Protein AF-A0A7W0Z3K2-F1 (afdb_monomer_lite)

Radius of gyration: 34.7 Å; chains: 1; bounding box: 88×39×77 Å

Sequence (111 aa):
MDEEDLQNPDSWDFDAAELHQPAKRPRAVVSVAFQRDEYDRVADLAQRYGMRTSEYIREAALGRITVRQATGTISSVGGVRSDNFTGPAMAPMSTVDRRSGVVAAKRAEGA

Structure (mmCIF, N/CA/C/O backbone):
data_AF-A0A7W0Z3K2-F1
#
_entry.id   AF-A0A7W0Z3K2-F1
#
loop_
_atom_site.group_PDB
_atom_site.id
_atom_site.type_symbol
_atom_site.label_atom_id
_atom_site.label_alt_id
_atom_site.label_comp_id
_atom_site.label_asym_id
_atom_site.label_entity_id
_atom_site.label_seq_id
_atom_site.pdbx_PDB_ins_code
_atom_site.Cartn_x
_atom_site.Cartn_y
_atom_site.Cartn_z
_atom_site.occupancy
_atom_site.B_iso_or_equiv
_atom_site.auth_seq_id
_atom_site.auth_comp_id
_atom_site.auth_asym_id
_atom_site.auth_atom_id
_atom_site.pdbx_PDB_model_num
ATOM 1 N N . MET A 1 1 ? -1.370 -2.241 -37.348 1.00 58.16 1 MET A N 1
ATOM 2 C CA . MET A 1 1 ? -0.379 -3.302 -37.114 1.00 58.16 1 MET A CA 1
ATOM 3 C C . MET A 1 1 ? -1.170 -4.462 -36.588 1.00 58.16 1 MET A C 1
ATOM 5 O O . MET A 1 1 ? -1.768 -4.327 -35.525 1.00 58.16 1 MET A O 1
ATOM 9 N N . ASP A 1 2 ? -1.291 -5.488 -37.413 1.00 69.12 2 ASP A N 1
ATOM 10 C CA . ASP A 1 2 ? -2.120 -6.651 -37.141 1.00 69.12 2 ASP A CA 1
ATOM 11 C C . ASP A 1 2 ? -1.407 -7.552 -36.121 1.00 69.12 2 ASP A C 1
ATOM 13 O O . ASP A 1 2 ? -0.180 -7.661 -36.119 1.00 69.12 2 ASP A O 1
ATOM 17 N N . GLU A 1 3 ? -2.158 -8.155 -35.197 1.00 69.69 3 GLU A N 1
ATOM 18 C CA . GLU A 1 3 ? -1.607 -8.971 -34.097 1.00 69.69 3 GLU A CA 1
ATOM 19 C C . GLU A 1 3 ? -0.815 -10.198 -34.582 1.00 69.69 3 GLU A C 1
ATOM 21 O O . GLU A 1 3 ? -0.025 -10.760 -33.822 1.00 69.69 3 GLU A O 1
ATOM 26 N N . GLU A 1 4 ? -1.004 -10.591 -35.842 1.00 73.75 4 GLU A N 1
ATOM 27 C CA . GLU A 1 4 ? -0.270 -11.667 -36.510 1.00 73.75 4 GLU A CA 1
ATOM 28 C C . GLU A 1 4 ? 1.207 -11.307 -36.746 1.00 73.75 4 GLU A C 1
ATOM 30 O O . GLU A 1 4 ? 2.081 -12.145 -36.520 1.00 73.75 4 GLU A O 1
ATOM 35 N N . ASP A 1 5 ? 1.518 -10.053 -37.092 1.00 70.25 5 ASP A N 1
ATOM 36 C CA . ASP A 1 5 ? 2.893 -9.622 -37.395 1.00 70.25 5 ASP A CA 1
ATOM 37 C C . ASP A 1 5 ? 3.785 -9.575 -36.146 1.00 70.25 5 ASP A C 1
ATOM 39 O O . ASP A 1 5 ? 4.991 -9.818 -36.221 1.00 70.25 5 ASP A O 1
ATOM 43 N N . LEU A 1 6 ? 3.187 -9.292 -34.983 1.00 75.38 6 LEU A N 1
ATOM 44 C CA . LEU A 1 6 ? 3.871 -9.236 -33.685 1.00 75.38 6 LEU A CA 1
ATOM 45 C C . LEU A 1 6 ? 4.277 -10.620 -33.167 1.00 75.38 6 LEU A C 1
ATOM 47 O O . LEU A 1 6 ? 5.195 -10.717 -32.355 1.00 75.38 6 LEU A O 1
ATOM 51 N N . GLN A 1 7 ? 3.594 -11.677 -33.609 1.00 82.31 7 GLN A N 1
ATOM 52 C CA . GLN A 1 7 ? 3.838 -13.051 -33.161 1.00 82.31 7 GLN A CA 1
ATOM 53 C C . GLN A 1 7 ? 4.782 -13.822 -34.083 1.00 82.31 7 GLN A C 1
ATOM 55 O O . GLN A 1 7 ? 5.206 -14.920 -33.721 1.00 82.31 7 GLN A O 1
ATOM 60 N N . ASN A 1 8 ? 5.113 -13.272 -35.253 1.00 85.12 8 ASN A N 1
ATOM 61 C CA . ASN A 1 8 ? 6.053 -13.893 -36.169 1.00 85.12 8 ASN A CA 1
ATOM 62 C C . ASN A 1 8 ? 7.497 -13.672 -35.672 1.00 85.12 8 ASN A C 1
ATOM 64 O O . ASN A 1 8 ? 7.986 -12.547 -35.726 1.00 85.12 8 ASN A O 1
ATOM 68 N N . PRO A 1 9 ? 8.210 -14.710 -35.205 1.00 80.38 9 PRO A N 1
ATOM 69 C CA . PRO A 1 9 ? 9.570 -14.551 -34.692 1.00 80.38 9 PRO A CA 1
ATOM 70 C C . PRO A 1 9 ? 10.572 -14.118 -35.772 1.00 80.38 9 PRO A C 1
ATOM 72 O O . PRO A 1 9 ? 11.594 -13.524 -35.438 1.00 80.38 9 PRO A O 1
ATOM 75 N N . ASP A 1 10 ? 10.275 -14.370 -37.050 1.00 85.69 10 ASP A N 1
ATOM 76 C CA . ASP A 1 10 ? 11.136 -13.986 -38.173 1.00 85.69 10 ASP A CA 1
ATOM 77 C C . ASP A 1 10 ? 11.033 -12.484 -38.505 1.00 85.69 10 ASP A C 1
ATOM 79 O O . ASP A 1 10 ? 11.856 -11.963 -39.258 1.00 85.69 10 ASP A O 1
ATOM 83 N N . SER A 1 11 ? 10.035 -11.773 -37.957 1.00 82.94 11 SER A N 1
ATOM 84 C CA . SER A 1 11 ? 9.881 -10.319 -38.119 1.00 82.94 11 SER A CA 1
ATOM 85 C C . SER A 1 11 ? 10.612 -9.512 -37.037 1.00 82.94 11 SER A C 1
ATOM 87 O O . SER A 1 11 ? 10.689 -8.284 -37.130 1.00 82.94 11 SER A O 1
ATOM 89 N N . TRP A 1 12 ? 11.148 -10.174 -36.006 1.00 86.19 12 TRP A N 1
ATOM 90 C CA . TRP A 1 12 ? 11.838 -9.515 -34.900 1.00 86.19 12 TRP A CA 1
ATOM 91 C C . TRP A 1 12 ? 13.297 -9.218 -35.272 1.00 86.19 12 TRP A C 1
ATOM 93 O O . TRP A 1 12 ? 14.102 -10.123 -35.480 1.00 86.19 12 TRP A O 1
ATOM 103 N N . ASP A 1 13 ? 13.653 -7.933 -35.322 1.00 85.00 13 ASP A N 1
ATOM 104 C CA . ASP A 1 13 ? 15.030 -7.481 -35.539 1.00 85.00 13 ASP A CA 1
ATOM 105 C C . ASP A 1 13 ? 15.820 -7.532 -34.222 1.00 85.00 13 ASP A C 1
ATOM 107 O O . ASP A 1 13 ? 15.834 -6.590 -33.425 1.00 85.00 13 ASP A O 1
ATOM 111 N N . PHE A 1 14 ? 16.453 -8.679 -33.971 1.00 84.69 14 PHE A N 1
ATOM 112 C CA . PHE A 1 14 ? 17.293 -8.884 -32.791 1.00 84.69 14 PHE A CA 1
ATOM 113 C C . PHE A 1 14 ? 18.614 -8.102 -32.847 1.00 84.69 14 PHE A C 1
ATOM 115 O O . PHE A 1 14 ? 19.206 -7.864 -31.793 1.00 84.69 14 PHE A O 1
ATOM 122 N N . ASP A 1 15 ? 19.064 -7.686 -34.034 1.00 86.50 15 ASP A N 1
ATOM 123 C CA . ASP A 1 15 ? 20.324 -6.956 -34.215 1.00 86.50 15 ASP A CA 1
ATOM 124 C C . ASP A 1 15 ? 20.171 -5.474 -33.837 1.00 86.50 15 ASP A C 1
ATOM 126 O O . ASP A 1 15 ? 21.107 -4.864 -33.311 1.00 86.50 15 ASP A O 1
ATOM 130 N N . ALA A 1 16 ? 18.979 -4.904 -34.040 1.00 85.44 16 ALA A N 1
ATOM 131 C CA . ALA A 1 16 ? 18.621 -3.555 -33.598 1.00 85.44 16 ALA A CA 1
ATOM 132 C C . ALA A 1 16 ? 17.994 -3.501 -32.189 1.00 85.44 16 ALA A C 1
ATOM 134 O O . ALA A 1 16 ? 17.628 -2.421 -31.716 1.00 85.44 16 ALA A O 1
ATOM 135 N N . ALA A 1 17 ? 17.849 -4.639 -31.505 1.00 85.88 17 ALA A N 1
ATOM 136 C CA . ALA A 1 17 ? 17.196 -4.690 -30.203 1.00 85.88 17 ALA A CA 1
ATOM 137 C C . ALA A 1 17 ? 18.017 -3.962 -29.121 1.00 85.88 17 ALA A C 1
ATOM 139 O O . ALA A 1 17 ? 19.146 -4.337 -28.793 1.00 85.88 17 ALA A O 1
ATOM 140 N N . GLU A 1 18 ? 17.428 -2.933 -28.508 1.00 87.44 18 GLU A N 1
ATOM 141 C CA . GLU A 1 18 ? 18.050 -2.228 -27.388 1.00 87.44 18 GLU A CA 1
ATOM 142 C C . GLU A 1 18 ? 18.102 -3.112 -26.133 1.00 87.44 18 GLU A C 1
ATOM 144 O O . GLU A 1 18 ? 17.089 -3.604 -25.626 1.00 87.44 18 GLU A O 1
ATOM 149 N N . LEU A 1 19 ? 19.305 -3.281 -25.578 1.00 83.31 19 LEU A N 1
ATOM 150 C CA . LEU A 1 19 ? 19.502 -4.039 -24.349 1.00 83.31 19 LEU A CA 1
ATOM 151 C C . LEU A 1 19 ? 19.254 -3.142 -23.128 1.00 83.31 19 LEU A C 1
ATOM 153 O O . LEU A 1 19 ? 20.125 -2.385 -22.692 1.00 83.31 19 LEU A O 1
ATOM 157 N N . HIS A 1 20 ? 18.068 -3.237 -22.532 1.00 84.00 20 HIS A N 1
ATOM 158 C CA . HIS A 1 20 ? 17.788 -2.546 -21.275 1.00 84.00 20 HIS A CA 1
ATOM 159 C C . HIS A 1 20 ? 18.308 -3.344 -20.076 1.00 84.00 20 HIS A C 1
ATOM 161 O O . HIS A 1 20 ? 18.013 -4.529 -19.910 1.00 84.00 20 HIS A O 1
ATOM 167 N N . GLN A 1 21 ? 19.039 -2.679 -19.176 1.00 82.38 21 GLN A N 1
ATOM 168 C CA . GLN A 1 21 ? 19.358 -3.285 -17.887 1.00 82.38 21 GLN A CA 1
ATOM 169 C C . GLN A 1 21 ? 18.069 -3.489 -17.080 1.00 82.38 21 GLN A C 1
ATOM 171 O O . GLN A 1 21 ? 17.225 -2.587 -17.032 1.00 82.38 21 GLN A O 1
ATOM 176 N N . PRO A 1 22 ? 17.907 -4.637 -16.399 1.00 78.56 22 PRO A N 1
ATOM 177 C CA . PRO A 1 22 ? 16.746 -4.862 -15.557 1.00 78.56 22 PRO A CA 1
ATOM 178 C C . PRO A 1 22 ? 16.704 -3.796 -14.460 1.00 78.56 22 PRO A C 1
ATOM 180 O O . PRO A 1 22 ? 17.548 -3.766 -13.562 1.00 78.56 22 PRO A O 1
ATOM 183 N N . ALA A 1 23 ? 15.697 -2.925 -14.517 1.00 79.12 23 ALA A N 1
ATOM 184 C CA . ALA A 1 23 ? 15.479 -1.884 -13.524 1.00 79.12 23 ALA A CA 1
ATOM 185 C C . ALA A 1 23 ? 14.999 -2.511 -12.204 1.00 79.12 23 ALA A C 1
ATOM 187 O O . ALA A 1 23 ? 13.805 -2.556 -11.897 1.00 79.12 23 ALA A O 1
ATOM 188 N N . LYS A 1 24 ? 15.934 -3.021 -11.396 1.00 77.06 24 LYS A N 1
ATOM 189 C CA . LYS A 1 24 ? 15.637 -3.489 -10.040 1.00 77.06 24 LYS A CA 1
ATOM 190 C C . LYS A 1 24 ? 15.381 -2.275 -9.157 1.00 77.06 24 LYS A C 1
ATOM 192 O O . LYS A 1 24 ? 16.302 -1.705 -8.582 1.00 77.06 24 LYS A O 1
ATOM 197 N N . ARG A 1 25 ? 14.116 -1.877 -9.033 1.00 81.31 25 ARG A N 1
ATOM 198 C CA . ARG A 1 25 ? 13.723 -0.909 -8.006 1.00 81.31 25 ARG A CA 1
ATOM 199 C C . ARG A 1 25 ? 13.947 -1.556 -6.632 1.00 81.31 25 ARG A C 1
ATOM 201 O O . ARG A 1 25 ? 13.357 -2.615 -6.388 1.00 81.31 25 ARG A O 1
ATOM 208 N N . PRO A 1 26 ? 14.788 -0.982 -5.751 1.00 85.50 26 PRO A N 1
ATOM 209 C CA . PRO A 1 26 ? 14.979 -1.524 -4.414 1.00 85.50 26 PRO A CA 1
ATOM 210 C C . PRO A 1 26 ? 13.630 -1.531 -3.692 1.00 85.50 26 PRO A C 1
ATOM 212 O O . PRO A 1 26 ? 12.922 -0.525 -3.663 1.00 85.50 26 PRO A O 1
ATOM 215 N N . ARG A 1 27 ? 13.247 -2.690 -3.153 1.00 86.56 27 ARG A N 1
ATOM 216 C CA . ARG A 1 27 ? 11.991 -2.872 -2.423 1.00 86.56 27 ARG A CA 1
ATOM 217 C C . ARG A 1 27 ? 12.249 -3.653 -1.147 1.00 86.56 27 ARG A C 1
ATOM 219 O O . ARG A 1 27 ? 12.945 -4.664 -1.176 1.00 86.56 27 ARG A O 1
ATOM 226 N N . ALA A 1 28 ? 11.654 -3.199 -0.054 1.00 86.50 28 ALA A N 1
ATOM 227 C CA . ALA A 1 28 ? 11.521 -3.986 1.160 1.00 86.50 28 ALA A CA 1
ATOM 228 C C . ALA A 1 28 ? 10.149 -4.670 1.145 1.00 86.50 28 ALA A C 1
ATOM 230 O O . ALA A 1 28 ? 9.145 -4.043 0.802 1.00 86.50 28 ALA A O 1
ATOM 231 N N . VAL A 1 29 ? 10.110 -5.954 1.493 1.00 90.25 29 VAL A N 1
ATOM 232 C CA . VAL A 1 29 ? 8.863 -6.690 1.725 1.00 90.25 29 VAL A CA 1
ATOM 233 C C . VAL A 1 29 ? 8.729 -6.866 3.230 1.00 90.25 29 VAL A C 1
ATOM 235 O O . VAL A 1 29 ? 9.644 -7.383 3.866 1.00 90.25 29 VAL A O 1
ATOM 238 N N . VAL A 1 30 ? 7.612 -6.412 3.793 1.00 89.44 30 VAL A N 1
ATOM 239 C CA . VAL A 1 30 ? 7.325 -6.514 5.226 1.00 89.44 30 VAL A CA 1
ATOM 240 C C . VAL A 1 30 ? 6.085 -7.377 5.397 1.00 89.44 30 VAL A C 1
ATOM 242 O O . VAL A 1 30 ? 5.023 -7.047 4.871 1.00 89.44 30 VAL A O 1
ATOM 245 N N . SER A 1 31 ? 6.224 -8.480 6.125 1.00 93.88 31 SER A N 1
ATOM 246 C CA . SER A 1 31 ? 5.091 -9.316 6.512 1.00 93.88 31 SER A CA 1
ATOM 247 C C . SER A 1 31 ? 4.396 -8.690 7.715 1.00 93.88 31 SER A C 1
ATOM 249 O O . SER A 1 31 ? 5.025 -8.470 8.749 1.00 93.88 31 SER A O 1
ATOM 251 N N . VAL A 1 32 ? 3.101 -8.414 7.584 1.00 92.62 32 VAL A N 1
ATOM 252 C CA . VAL A 1 32 ? 2.251 -7.909 8.667 1.00 92.62 32 VAL A CA 1
ATOM 253 C C . VAL A 1 32 ? 1.059 -8.839 8.840 1.00 92.62 32 VAL A C 1
ATOM 255 O O . VAL A 1 32 ? 0.539 -9.375 7.862 1.00 92.62 32 VAL A O 1
ATOM 258 N N . ALA A 1 33 ? 0.643 -9.039 10.085 1.00 96.31 33 ALA A N 1
ATOM 259 C CA . ALA A 1 33 ? -0.538 -9.816 10.418 1.00 96.31 33 ALA A CA 1
ATOM 260 C C . ALA A 1 33 ? -1.612 -8.873 10.959 1.00 96.31 33 ALA A C 1
ATOM 262 O O . ALA A 1 33 ? -1.333 -8.065 11.841 1.00 96.31 33 ALA A O 1
ATOM 263 N N . PHE A 1 34 ? -2.822 -9.000 10.423 1.00 96.31 34 PHE A N 1
ATOM 264 C CA . PHE A 1 34 ? -4.011 -8.313 10.908 1.00 96.31 34 PHE A CA 1
ATOM 265 C C . PHE A 1 34 ? -5.021 -9.352 11.366 1.00 96.31 34 PHE A C 1
ATOM 267 O O . PHE A 1 34 ? -5.192 -10.390 10.716 1.00 96.31 34 PHE A O 1
ATOM 274 N N . GLN A 1 35 ? -5.723 -9.058 12.453 1.00 98.38 35 GLN A N 1
ATOM 275 C CA . GLN A 1 35 ? -6.980 -9.738 12.726 1.00 98.38 35 GLN A CA 1
ATOM 276 C C . GLN A 1 35 ? -8.024 -9.332 11.682 1.00 98.38 35 GLN A C 1
ATOM 278 O O . GLN A 1 35 ? -7.892 -8.305 11.009 1.00 98.38 35 GLN A O 1
ATOM 283 N N . ARG A 1 36 ? -9.085 -10.135 11.545 1.00 97.75 36 ARG A N 1
ATOM 284 C CA . ARG A 1 36 ? -10.107 -9.907 10.518 1.00 97.75 36 ARG A CA 1
ATOM 285 C C . ARG A 1 36 ? -10.714 -8.503 10.609 1.00 97.75 36 ARG A C 1
ATOM 287 O O . ARG A 1 36 ? -10.693 -7.767 9.628 1.00 97.75 36 ARG A O 1
ATOM 294 N N . ASP A 1 37 ? -11.126 -8.106 11.808 1.00 98.44 37 ASP A N 1
ATOM 295 C CA . ASP A 1 37 ? -11.768 -6.810 12.056 1.00 98.44 37 ASP A CA 1
ATOM 296 C C . ASP A 1 37 ? -10.824 -5.616 11.845 1.00 98.44 37 ASP A C 1
ATOM 298 O O . ASP A 1 37 ? -11.259 -4.487 11.613 1.00 98.44 37 ASP A O 1
ATOM 302 N N . GLU A 1 38 ? -9.515 -5.821 11.986 1.00 98.12 38 GLU A N 1
ATOM 303 C CA . GLU A 1 38 ? -8.511 -4.791 11.706 1.00 98.12 38 GLU A CA 1
ATOM 304 C C . GLU A 1 38 ? -8.324 -4.625 10.201 1.00 98.12 38 GLU A C 1
ATOM 306 O O . GLU A 1 38 ? -8.278 -3.500 9.704 1.00 98.12 38 GLU A O 1
ATOM 311 N N . TYR A 1 39 ? -8.268 -5.742 9.475 1.00 97.88 39 TYR A N 1
ATOM 312 C CA . TYR A 1 39 ? -8.157 -5.732 8.025 1.00 97.88 39 TYR A CA 1
ATOM 313 C C . TYR A 1 39 ? -9.376 -5.079 7.369 1.00 97.88 39 TYR A C 1
ATOM 315 O O . TYR A 1 39 ? -9.205 -4.223 6.500 1.00 97.88 39 TYR A O 1
ATOM 323 N N . ASP A 1 40 ? -10.584 -5.422 7.822 1.00 98.25 40 ASP A N 1
ATOM 324 C CA . ASP A 1 40 ? -11.823 -4.856 7.283 1.00 98.25 40 ASP A CA 1
ATOM 325 C C . ASP A 1 40 ? -11.860 -3.326 7.495 1.00 98.25 40 ASP A C 1
ATOM 327 O O . ASP A 1 40 ? -12.145 -2.574 6.564 1.00 98.25 40 ASP A O 1
ATOM 331 N N . ARG A 1 41 ? -11.405 -2.829 8.658 1.00 98.12 41 ARG A N 1
ATOM 332 C CA . ARG A 1 41 ? -11.245 -1.380 8.902 1.00 98.12 41 ARG A CA 1
ATOM 333 C C . ARG A 1 41 ? -10.261 -0.709 7.939 1.00 98.12 41 ARG A C 1
ATOM 335 O O . ARG A 1 41 ? -10.514 0.406 7.483 1.00 98.12 41 ARG A O 1
ATOM 342 N N . VAL A 1 42 ? -9.132 -1.352 7.639 1.00 97.56 42 VAL A N 1
ATOM 343 C CA . VAL A 1 42 ? -8.140 -0.817 6.687 1.00 97.56 42 VAL A CA 1
ATOM 344 C C . VAL A 1 42 ? -8.700 -0.812 5.262 1.00 97.56 42 VAL A C 1
ATOM 346 O O . VAL A 1 42 ? -8.478 0.152 4.528 1.00 97.56 42 VAL A O 1
ATOM 349 N N . ALA A 1 43 ? -9.440 -1.852 4.876 1.00 97.75 43 ALA A N 1
ATOM 350 C CA . ALA A 1 43 ? -10.082 -1.947 3.569 1.00 97.75 43 ALA A CA 1
ATOM 351 C C . ALA A 1 43 ? -11.157 -0.863 3.379 1.00 97.75 43 ALA A C 1
ATOM 353 O O . ALA A 1 43 ? -11.140 -0.166 2.363 1.00 97.75 43 ALA A O 1
ATOM 354 N N . ASP A 1 44 ? -12.013 -0.652 4.381 1.00 98.38 44 ASP A N 1
ATOM 355 C CA . ASP A 1 44 ? -13.034 0.400 4.361 1.00 98.38 44 ASP A CA 1
ATOM 356 C C . ASP A 1 44 ? -12.412 1.792 4.218 1.00 98.38 44 ASP A C 1
ATOM 358 O O . ASP A 1 44 ? -12.895 2.631 3.453 1.00 98.38 44 ASP A O 1
ATOM 362 N N . LEU A 1 45 ? -11.319 2.056 4.942 1.00 97.62 45 LEU A N 1
ATOM 363 C CA . LEU A 1 45 ? -10.592 3.317 4.820 1.00 97.62 45 LEU A CA 1
ATOM 364 C C . LEU A 1 45 ? -10.012 3.478 3.416 1.00 97.62 45 LEU A C 1
ATOM 366 O O . LEU A 1 45 ? -10.238 4.514 2.794 1.00 97.62 45 LEU A O 1
ATOM 370 N N . ALA A 1 46 ? -9.336 2.459 2.884 1.00 97.88 46 ALA A N 1
ATOM 371 C CA . ALA A 1 46 ? -8.795 2.500 1.528 1.00 97.88 46 ALA A CA 1
ATOM 372 C C . ALA A 1 46 ? -9.886 2.807 0.485 1.00 97.88 46 ALA A C 1
ATOM 374 O O . ALA A 1 46 ? -9.690 3.673 -0.370 1.00 97.88 46 ALA A O 1
ATOM 375 N N . GLN A 1 47 ? -11.065 2.187 0.617 1.00 97.81 47 GLN A N 1
ATOM 376 C CA . GLN A 1 47 ? -12.209 2.441 -0.258 1.00 97.81 47 GLN A CA 1
ATOM 377 C C . GLN A 1 47 ? -12.711 3.888 -0.160 1.00 97.81 47 GLN A C 1
ATOM 379 O O . GLN A 1 47 ? -12.979 4.506 -1.190 1.00 97.81 47 GLN A O 1
ATOM 384 N N . ARG A 1 48 ? -12.795 4.461 1.049 1.00 97.88 48 ARG A N 1
ATOM 385 C CA . ARG A 1 48 ? -13.193 5.871 1.248 1.00 97.88 48 ARG A CA 1
ATOM 386 C C . ARG A 1 48 ? -12.236 6.857 0.580 1.00 97.88 48 ARG A C 1
ATOM 388 O O . ARG A 1 48 ? -12.678 7.915 0.144 1.00 97.88 48 ARG A O 1
ATOM 395 N N . TYR A 1 49 ? -10.953 6.511 0.485 1.00 96.19 49 TYR A N 1
ATOM 396 C CA . TYR A 1 49 ? -9.946 7.302 -0.231 1.00 96.19 49 TYR A CA 1
ATOM 397 C C . TYR A 1 49 ? -9.842 6.958 -1.726 1.00 96.19 49 TYR A C 1
ATOM 399 O O . TYR A 1 49 ? -9.035 7.564 -2.425 1.00 96.19 49 TYR A O 1
ATOM 407 N N . GLY A 1 50 ? -10.637 6.007 -2.233 1.00 97.62 50 GLY A N 1
ATOM 408 C CA . GLY A 1 50 ? -10.579 5.571 -3.631 1.00 97.62 50 GLY A CA 1
ATOM 409 C C . GLY A 1 50 ? -9.278 4.848 -4.000 1.00 97.62 50 GLY A C 1
ATOM 410 O O . GLY A 1 50 ? -8.888 4.845 -5.165 1.00 97.62 50 GLY A O 1
ATOM 411 N N . MET A 1 51 ? -8.592 4.255 -3.020 1.00 97.25 51 MET A N 1
ATOM 412 C CA . MET A 1 51 ? -7.286 3.612 -3.182 1.00 97.25 51 MET A CA 1
ATOM 413 C C . MET A 1 51 ? -7.383 2.095 -3.018 1.00 97.25 51 MET A C 1
ATOM 415 O O . MET A 1 51 ? -8.284 1.567 -2.362 1.00 97.25 51 MET A O 1
ATOM 419 N N . ARG A 1 52 ? -6.398 1.366 -3.554 1.00 97.75 52 ARG A N 1
ATOM 420 C CA . ARG A 1 52 ? -6.232 -0.059 -3.225 1.00 97.75 52 ARG A CA 1
ATOM 421 C C . ARG A 1 52 ? -5.723 -0.201 -1.791 1.00 97.75 52 ARG A C 1
ATOM 423 O O . ARG A 1 52 ? -4.861 0.562 -1.366 1.00 97.75 52 ARG A O 1
ATOM 430 N N . THR A 1 53 ? -6.143 -1.241 -1.072 1.00 96.00 53 THR A N 1
ATOM 431 C CA . THR A 1 53 ? -5.713 -1.493 0.319 1.00 96.00 53 THR A CA 1
ATOM 432 C C . THR A 1 53 ? -4.189 -1.501 0.482 1.00 96.00 53 THR A C 1
ATOM 434 O O . THR A 1 53 ? -3.658 -0.896 1.406 1.00 96.00 53 THR A O 1
ATOM 437 N N . SER A 1 54 ? -3.454 -2.121 -0.447 1.00 94.38 54 SER A N 1
ATOM 438 C CA . SER A 1 54 ? -1.983 -2.152 -0.425 1.00 94.38 54 SER A CA 1
ATOM 439 C C . SER A 1 54 ? -1.331 -0.780 -0.621 1.00 94.38 54 SER A C 1
ATOM 441 O O . SER A 1 54 ? -0.254 -0.522 -0.089 1.00 94.38 54 SER A O 1
ATOM 443 N N . GLU A 1 55 ? -1.959 0.081 -1.418 1.00 94.56 55 GLU A N 1
ATOM 444 C CA . GLU A 1 55 ? -1.497 1.445 -1.676 1.00 94.56 55 GLU A CA 1
ATOM 445 C C . GLU A 1 55 ? -1.772 2.325 -0.463 1.00 94.56 55 GLU A C 1
ATOM 447 O O . GLU A 1 55 ? -0.860 2.975 0.036 1.00 94.56 55 GLU A O 1
ATOM 452 N N . TYR A 1 56 ? -2.972 2.217 0.104 1.00 95.88 56 TYR A N 1
ATOM 453 C CA . TYR A 1 56 ? -3.320 2.875 1.354 1.00 95.88 56 TYR A CA 1
ATOM 454 C C . TYR A 1 56 ? -2.358 2.503 2.496 1.00 95.88 56 TYR A C 1
ATOM 456 O O . TYR A 1 56 ? -1.862 3.383 3.194 1.00 95.88 56 TYR A O 1
ATOM 464 N N . ILE A 1 57 ? -2.026 1.215 2.659 1.00 94.19 57 ILE A N 1
ATOM 465 C CA . ILE A 1 57 ? -1.049 0.763 3.667 1.00 94.19 57 ILE A CA 1
ATOM 466 C C . ILE A 1 57 ? 0.332 1.381 3.413 1.00 94.19 57 ILE A C 1
ATOM 468 O O . ILE A 1 57 ? 0.992 1.811 4.361 1.00 94.19 57 ILE A O 1
ATOM 472 N N . ARG A 1 58 ? 0.775 1.443 2.150 1.00 91.94 58 ARG A N 1
ATOM 473 C CA . ARG A 1 58 ? 2.054 2.064 1.784 1.00 91.94 58 ARG A CA 1
ATOM 474 C C . ARG A 1 58 ? 2.066 3.547 2.148 1.00 91.94 58 ARG A C 1
ATOM 476 O O . ARG A 1 58 ? 2.986 3.979 2.836 1.00 91.94 58 ARG A O 1
ATOM 483 N N . GLU A 1 59 ? 1.059 4.300 1.723 1.00 92.38 59 GLU A N 1
ATOM 484 C CA . GLU A 1 59 ? 0.961 5.738 1.988 1.00 92.38 59 GLU A CA 1
ATOM 485 C C . GLU A 1 59 ? 0.829 6.025 3.486 1.00 92.38 59 GLU A C 1
ATOM 487 O O . GLU A 1 59 ? 1.490 6.919 4.005 1.00 92.38 59 GLU A O 1
ATOM 492 N N . ALA A 1 60 ? 0.066 5.219 4.228 1.00 90.88 60 ALA A N 1
ATOM 493 C CA . ALA A 1 60 ? -0.031 5.344 5.680 1.00 90.88 60 ALA A CA 1
ATOM 494 C C . ALA A 1 60 ? 1.304 5.049 6.389 1.00 90.88 60 ALA A C 1
ATOM 496 O O . ALA A 1 60 ? 1.632 5.699 7.38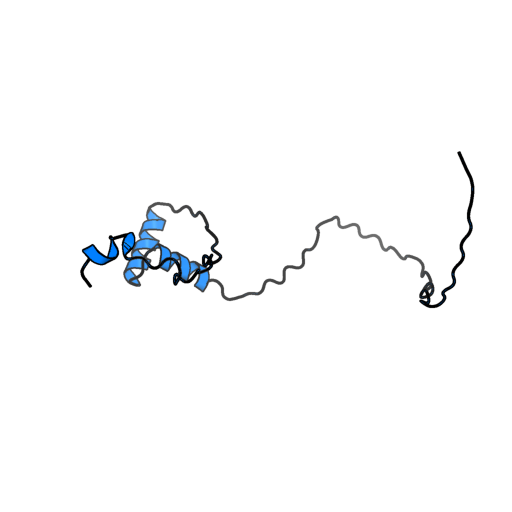5 1.00 90.88 60 ALA A O 1
ATOM 497 N N . ALA A 1 61 ? 2.082 4.082 5.892 1.00 90.12 61 ALA A N 1
ATOM 498 C CA . ALA A 1 61 ? 3.403 3.767 6.429 1.00 90.12 61 ALA A CA 1
ATOM 499 C C . ALA A 1 61 ? 4.419 4.881 6.136 1.00 90.12 61 ALA A C 1
ATOM 501 O O . ALA A 1 61 ? 5.179 5.255 7.028 1.00 90.12 61 ALA A O 1
ATOM 502 N N . LEU A 1 62 ? 4.406 5.436 4.920 1.00 88.69 62 LEU A N 1
ATOM 503 C CA . LEU A 1 62 ? 5.299 6.522 4.506 1.00 88.69 62 LEU A CA 1
ATOM 504 C C . LEU A 1 62 ? 4.910 7.870 5.129 1.00 88.69 62 LEU A C 1
ATOM 506 O O . LEU A 1 62 ? 5.778 8.616 5.571 1.00 88.69 62 LEU A O 1
ATOM 510 N N . GLY A 1 63 ? 3.614 8.162 5.232 1.00 80.81 63 GLY A N 1
ATOM 511 C CA . GLY A 1 63 ? 3.084 9.416 5.772 1.00 80.81 63 GLY A CA 1
ATOM 512 C C . GLY A 1 63 ? 3.329 9.601 7.271 1.00 80.81 63 GLY A C 1
ATOM 513 O O . GLY A 1 63 ? 3.326 10.726 7.762 1.00 80.81 63 GLY A O 1
ATOM 514 N N . ARG A 1 64 ? 3.603 8.515 8.008 1.00 65.56 64 ARG A N 1
ATOM 515 C CA . ARG A 1 64 ? 4.046 8.578 9.412 1.00 65.56 64 ARG A CA 1
ATOM 516 C C . ARG A 1 64 ? 5.541 8.841 9.574 1.00 65.56 64 ARG A C 1
ATOM 518 O O . ARG A 1 64 ? 5.993 9.056 10.696 1.00 65.56 64 ARG A O 1
ATOM 525 N N . ILE A 1 65 ? 6.300 8.866 8.480 1.00 58.78 65 ILE A N 1
ATOM 526 C CA . ILE A 1 65 ? 7.710 9.249 8.478 1.00 58.78 65 ILE A CA 1
ATOM 527 C C . ILE A 1 65 ? 7.788 10.782 8.399 1.00 58.78 65 ILE A C 1
ATOM 529 O O . ILE A 1 65 ? 8.323 11.359 7.456 1.00 58.78 65 ILE A O 1
ATOM 533 N N . THR A 1 66 ? 7.277 11.483 9.414 1.00 55.34 66 THR A N 1
ATOM 534 C CA . THR A 1 66 ? 7.851 12.788 9.751 1.00 55.34 66 THR A CA 1
ATOM 535 C C . THR A 1 66 ? 9.250 12.489 10.253 1.00 55.34 66 THR A C 1
ATOM 537 O O . THR A 1 66 ? 9.442 11.916 11.323 1.00 55.34 66 THR A O 1
ATOM 540 N N . VAL A 1 67 ? 10.232 12.784 9.408 1.00 52.66 67 VAL A N 1
ATOM 541 C CA . VAL A 1 67 ? 11.648 12.530 9.640 1.00 52.66 67 VAL A CA 1
ATOM 542 C C . VAL A 1 67 ? 12.069 13.140 10.981 1.00 52.66 67 VAL A C 1
ATOM 544 O O . VAL A 1 67 ? 12.441 14.306 11.069 1.00 52.66 67 VAL A O 1
ATOM 547 N N . ARG A 1 68 ? 12.066 12.337 12.044 1.00 50.69 68 ARG A N 1
ATOM 548 C CA . ARG A 1 68 ? 13.009 12.517 13.139 1.00 50.69 68 ARG A CA 1
ATOM 549 C C . ARG A 1 68 ? 14.217 11.701 12.727 1.00 50.69 68 ARG A C 1
ATOM 551 O O . ARG A 1 68 ? 14.210 10.482 12.872 1.00 50.69 68 ARG A O 1
ATOM 558 N N . GLN A 1 69 ? 15.217 12.364 12.143 1.00 51.03 69 GLN A N 1
ATOM 559 C CA . GLN A 1 69 ? 16.540 11.771 11.979 1.00 51.03 69 GLN A CA 1
ATOM 560 C C . GLN A 1 69 ? 17.019 11.379 13.378 1.00 51.03 69 GLN A C 1
ATOM 562 O O . GLN A 1 69 ? 17.485 12.211 14.153 1.00 51.03 69 GLN A O 1
ATOM 567 N N . ALA A 1 70 ? 16.796 10.126 13.756 1.00 58.84 70 ALA A N 1
ATOM 568 C CA . ALA A 1 70 ? 17.343 9.582 14.976 1.00 58.84 70 ALA A CA 1
ATOM 569 C C . ALA A 1 70 ? 18.805 9.261 14.673 1.00 58.84 70 ALA A C 1
ATOM 571 O O . ALA A 1 70 ? 19.132 8.177 14.195 1.00 58.84 70 ALA A O 1
ATOM 572 N N . THR A 1 71 ? 19.681 10.235 14.916 1.00 54.84 71 THR A N 1
ATOM 573 C CA . THR A 1 71 ? 21.115 9.999 15.075 1.00 54.84 71 THR A CA 1
ATOM 574 C C . THR A 1 71 ? 21.282 9.119 16.310 1.00 54.84 71 THR A C 1
ATOM 576 O O . THR A 1 71 ? 21.336 9.602 17.438 1.00 54.84 71 THR A O 1
ATOM 579 N N . GLY A 1 72 ? 21.245 7.804 16.108 1.00 53.31 72 GLY A N 1
ATOM 580 C CA . GLY A 1 72 ? 21.476 6.829 17.162 1.00 53.31 72 GLY A CA 1
ATOM 581 C C . GLY A 1 72 ? 22.968 6.715 17.431 1.00 53.31 72 GLY A C 1
ATOM 582 O O . GLY A 1 72 ? 23.680 6.057 16.678 1.00 53.31 72 GLY A O 1
ATOM 583 N N . THR A 1 73 ? 23.447 7.340 18.505 1.00 56.44 73 THR A N 1
ATOM 584 C CA . THR A 1 73 ? 24.747 7.003 19.091 1.00 56.44 73 THR A CA 1
ATOM 585 C C . THR A 1 73 ? 24.666 5.563 19.587 1.00 56.44 73 THR A C 1
ATOM 587 O O . THR A 1 73 ? 23.879 5.253 20.482 1.00 56.44 73 THR A O 1
ATOM 590 N N . ILE A 1 74 ? 25.450 4.668 18.990 1.00 54.75 74 ILE A N 1
ATOM 591 C CA . ILE A 1 74 ? 25.577 3.285 19.450 1.00 54.75 74 ILE A CA 1
ATOM 592 C C . ILE A 1 74 ? 26.415 3.321 20.733 1.00 54.75 74 ILE A C 1
ATOM 594 O O . ILE A 1 74 ? 27.638 3.215 20.696 1.00 54.75 74 ILE A O 1
ATOM 598 N N . SER A 1 75 ? 25.764 3.528 21.877 1.00 48.31 75 SER A N 1
ATOM 599 C CA . SER A 1 75 ? 26.394 3.343 23.183 1.00 48.31 75 SER A CA 1
ATOM 600 C C . SER A 1 75 ? 26.452 1.848 23.469 1.00 48.31 75 SER A C 1
ATOM 602 O O . SER A 1 75 ? 25.441 1.226 23.795 1.00 48.31 75 SER A O 1
ATOM 604 N N . SER A 1 76 ? 27.635 1.255 23.328 1.00 45.81 76 SER A N 1
ATOM 605 C CA . SER A 1 76 ? 27.893 -0.100 23.804 1.00 45.81 76 SER A CA 1
ATOM 606 C C . SER A 1 76 ? 27.716 -0.138 25.325 1.00 45.81 76 SER A C 1
ATOM 608 O O . SER A 1 76 ? 28.507 0.447 26.065 1.00 45.81 76 SER A O 1
ATOM 610 N N . VAL A 1 77 ? 26.665 -0.814 25.792 1.00 52.59 77 VAL A N 1
ATOM 611 C CA . VAL A 1 77 ? 26.468 -1.151 27.205 1.00 52.59 77 VAL A CA 1
ATOM 612 C C . VAL A 1 77 ? 27.543 -2.154 27.609 1.00 52.59 77 VAL A C 1
ATOM 614 O O . VAL A 1 77 ? 27.527 -3.310 27.197 1.00 52.59 77 VAL A O 1
ATOM 617 N N . GLY A 1 78 ? 28.485 -1.685 28.420 1.00 43.06 78 GLY A N 1
ATOM 618 C CA . GLY A 1 78 ? 29.531 -2.494 29.024 1.00 43.06 78 GLY A CA 1
ATOM 619 C C . GLY A 1 78 ? 29.986 -1.867 30.333 1.00 43.06 78 GLY A C 1
ATOM 620 O O . GLY A 1 78 ? 31.015 -1.213 30.363 1.00 43.06 78 GLY A O 1
ATOM 621 N N . GLY A 1 79 ? 29.193 -2.064 31.392 1.00 46.69 79 GLY A N 1
ATOM 622 C CA . GLY A 1 79 ? 29.630 -1.981 32.789 1.00 46.69 79 GLY A CA 1
ATOM 623 C C . GLY A 1 79 ? 29.995 -0.594 33.324 1.00 46.69 79 GLY A C 1
ATOM 624 O O . GLY A 1 79 ? 31.077 -0.072 33.088 1.00 46.69 79 GLY A O 1
ATOM 625 N N . VAL A 1 80 ? 29.134 -0.052 34.184 1.00 52.00 80 VAL A N 1
ATOM 626 C CA . VAL A 1 80 ? 29.529 0.996 35.130 1.00 52.00 80 VAL A CA 1
ATOM 627 C C . VAL A 1 80 ? 30.529 0.392 36.125 1.00 52.00 80 VAL A C 1
ATOM 629 O O . VAL A 1 80 ? 30.149 -0.393 36.993 1.00 52.00 80 VAL A O 1
ATOM 632 N N . ARG A 1 81 ? 31.804 0.769 36.010 1.00 45.12 81 ARG A N 1
ATOM 633 C CA . ARG A 1 81 ? 32.746 0.825 37.134 1.00 45.12 81 ARG A CA 1
ATOM 634 C C . ARG A 1 81 ? 33.278 2.246 37.209 1.00 45.12 81 ARG A C 1
ATOM 636 O O . ARG A 1 81 ? 33.998 2.697 36.324 1.00 45.12 81 ARG A O 1
ATOM 643 N N . SER A 1 82 ? 32.863 2.954 38.250 1.00 53.50 82 SER A N 1
ATOM 644 C CA . SER A 1 82 ? 33.470 4.215 38.645 1.00 53.50 82 SER A CA 1
ATOM 645 C C . SER A 1 82 ? 34.810 3.901 39.299 1.00 53.50 82 SER A C 1
ATOM 647 O O . SER A 1 82 ? 34.834 3.522 40.463 1.00 53.50 82 SER A O 1
ATOM 649 N N . ASP A 1 83 ? 35.902 4.062 38.559 1.00 46.22 83 ASP A N 1
ATOM 650 C CA . ASP A 1 83 ? 37.245 4.171 39.121 1.00 46.22 83 ASP A CA 1
ATOM 651 C C . ASP A 1 83 ? 37.879 5.443 38.551 1.00 46.22 83 ASP A C 1
ATOM 653 O O . ASP A 1 83 ? 38.055 5.587 37.340 1.00 46.22 83 ASP A O 1
ATOM 657 N N . ASN A 1 84 ? 38.196 6.394 39.432 1.00 54.50 84 ASN A N 1
ATOM 658 C CA . ASN A 1 84 ? 39.018 7.551 39.091 1.00 54.50 84 ASN A CA 1
ATOM 659 C C . ASN A 1 84 ? 40.419 7.051 38.721 1.00 54.50 84 ASN A C 1
ATOM 661 O O . ASN A 1 84 ? 41.271 6.870 39.591 1.00 54.50 84 ASN A O 1
ATOM 665 N N . PHE A 1 85 ? 40.670 6.831 37.433 1.00 47.62 85 PHE A N 1
ATOM 666 C CA . PHE A 1 85 ? 42.004 6.515 36.941 1.00 47.62 85 PHE A CA 1
ATOM 667 C C . PHE A 1 85 ? 42.738 7.802 36.556 1.00 47.62 85 PHE A C 1
ATOM 669 O O . PHE A 1 85 ? 42.691 8.266 35.417 1.00 47.62 85 PHE A O 1
ATOM 676 N N . THR A 1 86 ? 43.440 8.379 37.531 1.00 50.53 86 THR A N 1
ATOM 677 C CA . THR A 1 86 ? 44.527 9.331 37.279 1.00 50.53 86 THR A CA 1
ATOM 678 C C . THR A 1 86 ? 45.709 8.549 36.704 1.00 50.53 86 THR A C 1
ATOM 680 O O . THR A 1 86 ? 46.548 8.037 37.443 1.00 50.53 86 THR A O 1
ATOM 683 N N . GLY A 1 87 ? 45.749 8.405 35.380 1.00 51.16 87 GLY A N 1
ATOM 684 C CA . GLY A 1 87 ? 46.919 7.892 34.668 1.00 51.16 87 GLY A CA 1
ATOM 685 C C . GLY A 1 87 ? 48.004 8.973 34.525 1.00 51.16 87 GLY A C 1
ATOM 686 O O . GLY A 1 87 ? 47.664 10.147 34.357 1.00 51.16 87 GLY A O 1
ATOM 687 N N . PRO A 1 88 ? 49.302 8.621 34.591 1.00 50.00 88 PRO A N 1
ATOM 688 C CA . PRO A 1 88 ? 50.391 9.584 34.454 1.00 50.00 88 PRO A CA 1
ATOM 689 C C . PRO A 1 88 ? 50.499 10.123 33.020 1.00 50.00 88 PRO A C 1
ATOM 691 O O . PRO A 1 88 ? 50.313 9.399 32.043 1.00 50.00 88 PRO A O 1
ATOM 694 N N . ALA A 1 89 ? 50.846 11.407 32.907 1.00 56.50 89 ALA A N 1
ATOM 695 C CA . ALA A 1 89 ? 51.156 12.071 31.647 1.00 56.50 89 ALA A CA 1
ATOM 696 C C . ALA A 1 89 ? 52.363 11.399 30.961 1.00 56.50 89 ALA A C 1
ATOM 698 O O . ALA A 1 89 ? 53.487 11.495 31.454 1.00 56.50 89 ALA A O 1
ATOM 699 N N . MET A 1 90 ? 52.147 10.741 29.817 1.00 50.59 90 MET A N 1
ATOM 700 C CA . MET A 1 90 ? 53.227 10.306 28.925 1.00 50.59 90 MET A CA 1
ATOM 701 C C . MET A 1 90 ? 53.391 11.296 27.769 1.00 50.59 90 MET A C 1
ATOM 703 O O . MET A 1 90 ? 52.431 11.670 27.099 1.00 50.59 90 MET A O 1
ATOM 707 N N . ALA A 1 91 ? 54.637 11.733 27.589 1.00 53.47 91 ALA A N 1
ATOM 708 C CA . ALA A 1 91 ? 55.092 12.718 26.617 1.00 53.47 91 ALA A CA 1
ATOM 709 C C . ALA A 1 91 ? 54.826 12.308 25.149 1.00 53.47 91 ALA A C 1
ATOM 711 O O . ALA A 1 91 ? 54.808 11.115 24.836 1.00 53.47 91 ALA A O 1
ATOM 712 N N . PRO A 1 92 ? 54.678 13.278 24.224 1.00 61.62 92 PRO A N 1
ATOM 713 C CA . PRO A 1 92 ? 54.477 12.995 22.806 1.00 61.62 92 PRO A CA 1
ATOM 714 C C . PRO A 1 92 ? 55.763 12.450 22.162 1.00 61.62 92 PRO A C 1
ATOM 716 O O . PRO A 1 92 ? 56.746 13.172 21.992 1.00 61.62 92 PRO A O 1
ATOM 719 N N . MET A 1 93 ? 55.757 11.174 21.764 1.00 46.94 93 MET A N 1
ATOM 720 C CA . MET A 1 93 ? 56.819 10.589 20.940 1.00 46.94 93 MET A CA 1
ATOM 721 C C . MET A 1 93 ? 56.630 10.962 19.461 1.00 46.94 93 MET A C 1
ATOM 723 O O . MET A 1 93 ? 55.784 10.415 18.764 1.00 46.94 93 MET A O 1
ATOM 727 N N . SER A 1 94 ? 57.457 11.918 19.031 1.00 51.53 94 SER A N 1
ATOM 728 C CA . SER A 1 94 ? 58.197 11.987 17.761 1.00 51.53 94 SER A CA 1
ATOM 729 C C . SER A 1 94 ? 57.556 11.377 16.501 1.00 51.53 94 SER A C 1
ATOM 731 O O . SER A 1 94 ? 57.649 10.177 16.247 1.00 51.53 94 SER A O 1
ATOM 733 N N . THR A 1 95 ? 57.049 12.262 15.638 1.00 56.78 95 THR A N 1
ATOM 734 C CA . THR A 1 95 ? 56.728 12.048 14.218 1.00 56.78 95 THR A CA 1
ATOM 735 C C . THR A 1 95 ? 57.892 11.393 13.467 1.00 56.78 95 THR A C 1
ATOM 737 O O . THR A 1 95 ? 58.987 11.947 13.413 1.00 56.78 95 THR A O 1
ATOM 740 N N . VAL A 1 96 ? 57.654 10.226 12.862 1.00 59.81 96 VAL A N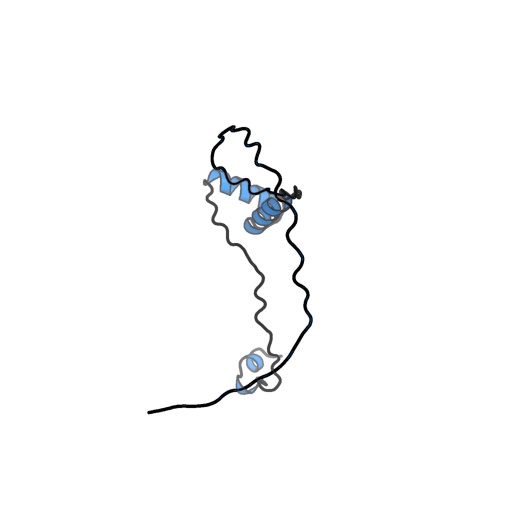 1
ATOM 741 C CA . VAL A 1 96 ? 58.603 9.580 11.944 1.00 59.81 96 VAL A CA 1
ATOM 742 C C . VAL A 1 96 ? 58.626 10.336 10.614 1.00 59.81 96 VAL A C 1
ATOM 744 O O . VAL A 1 96 ? 57.626 10.413 9.898 1.00 59.81 96 VAL A O 1
ATOM 747 N N . ASP A 1 97 ? 59.795 10.910 10.334 1.00 52.22 97 ASP A N 1
ATOM 748 C CA . ASP A 1 97 ? 60.175 11.605 9.109 1.0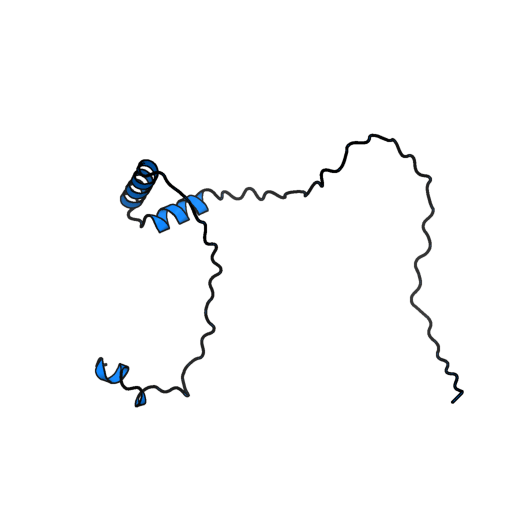0 52.22 97 ASP A CA 1
ATOM 749 C C . ASP A 1 97 ? 60.291 10.625 7.928 1.00 52.22 97 ASP A C 1
ATOM 751 O O . ASP A 1 97 ? 60.744 9.487 8.064 1.00 52.22 97 ASP A O 1
ATOM 755 N N . ARG A 1 98 ? 59.831 11.069 6.757 1.00 57.22 98 ARG A N 1
ATOM 756 C CA . ARG A 1 98 ? 59.657 10.266 5.542 1.00 57.22 98 ARG A CA 1
ATOM 757 C C . ARG A 1 98 ? 60.660 10.707 4.476 1.00 57.22 98 ARG A C 1
ATOM 759 O O . ARG A 1 98 ? 60.253 11.097 3.384 1.00 57.22 98 ARG A O 1
ATOM 766 N N . ARG A 1 99 ? 61.961 10.674 4.772 1.00 48.78 99 ARG A N 1
ATOM 767 C CA . ARG A 1 99 ? 63.033 10.887 3.785 1.00 48.78 99 ARG A CA 1
ATOM 768 C C . ARG A 1 99 ? 64.250 10.006 4.072 1.00 48.78 99 ARG A C 1
ATOM 770 O O . ARG A 1 99 ? 64.630 9.806 5.213 1.00 48.78 99 ARG A O 1
ATOM 777 N N . SER A 1 100 ? 64.886 9.575 2.979 1.00 48.28 100 SER A N 1
ATOM 778 C CA . SER A 1 100 ? 66.067 8.700 2.883 1.00 48.28 100 SER A CA 1
ATOM 779 C C . SER A 1 100 ? 65.709 7.206 2.934 1.00 48.28 100 SER A C 1
ATOM 781 O O . SER A 1 100 ? 65.307 6.694 3.964 1.00 48.28 100 SER A O 1
ATOM 783 N N . GLY A 1 101 ? 65.732 6.426 1.851 1.00 43.66 101 GLY A N 1
ATOM 784 C CA . GLY A 1 101 ? 66.610 6.477 0.684 1.00 43.66 101 GLY A CA 1
ATOM 785 C C . GLY A 1 101 ? 67.854 5.616 0.928 1.00 43.66 101 GLY A C 1
ATOM 786 O O . GLY A 1 101 ? 68.497 5.785 1.958 1.00 43.66 101 GLY A O 1
ATOM 787 N N . VAL A 1 102 ? 68.196 4.793 -0.076 1.00 45.16 102 VAL A N 1
ATOM 788 C CA . VAL A 1 102 ? 69.493 4.119 -0.345 1.00 45.16 102 VAL A CA 1
ATOM 789 C C . 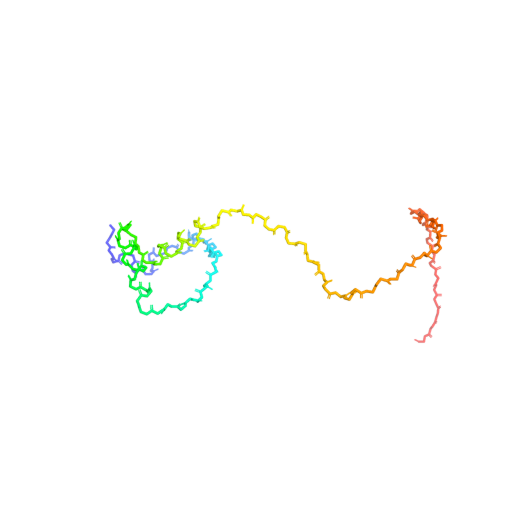VAL A 1 102 ? 69.524 2.580 -0.178 1.00 45.16 102 VAL A C 1
ATOM 791 O O . VAL A 1 102 ? 69.714 2.026 0.896 1.00 45.16 102 VAL A O 1
ATOM 794 N N . VAL A 1 103 ? 69.326 1.926 -1.332 1.00 47.16 103 VAL A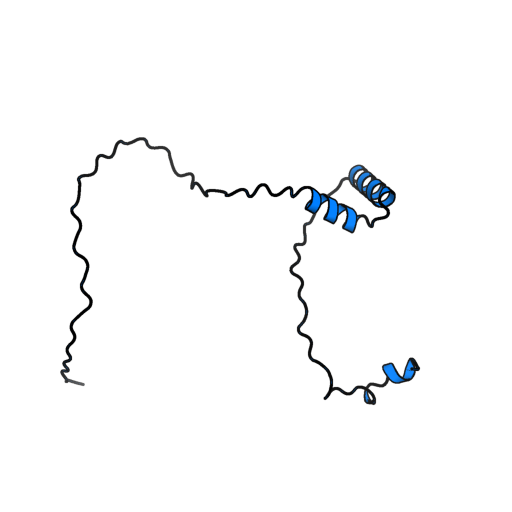 N 1
ATOM 795 C CA . VAL A 1 103 ? 70.058 0.789 -1.946 1.00 47.16 103 VAL A CA 1
ATOM 796 C C . VAL A 1 103 ? 71.179 0.089 -1.155 1.00 47.16 103 VAL A C 1
ATOM 798 O O . VAL A 1 103 ? 72.129 0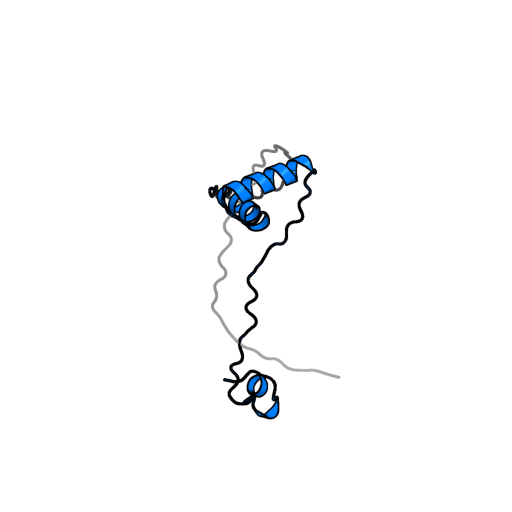.738 -0.742 1.00 47.16 103 VAL A O 1
ATOM 801 N N . ALA A 1 104 ? 71.145 -1.254 -1.146 1.00 44.47 104 ALA A N 1
ATOM 802 C CA . ALA A 1 104 ? 72.246 -2.194 -1.471 1.00 44.47 104 ALA A CA 1
ATOM 803 C C . ALA A 1 104 ? 71.811 -3.619 -1.050 1.00 44.47 104 ALA A C 1
ATOM 805 O O . ALA A 1 104 ? 71.588 -3.885 0.122 1.00 44.47 104 ALA A O 1
ATOM 806 N N . ALA A 1 105 ? 71.468 -4.530 -1.963 1.00 47.66 105 ALA A N 1
ATOM 807 C CA . ALA A 1 105 ? 72.396 -5.433 -2.650 1.00 47.66 105 ALA A CA 1
ATOM 808 C C . ALA A 1 105 ? 73.400 -6.146 -1.719 1.00 47.66 105 ALA A C 1
ATOM 810 O O . ALA A 1 105 ? 74.431 -5.563 -1.397 1.00 47.66 105 ALA A O 1
ATOM 811 N N . LYS A 1 106 ? 73.193 -7.444 -1.431 1.00 49.03 106 LYS A N 1
ATOM 812 C CA . LYS A 1 106 ? 74.271 -8.444 -1.556 1.00 49.03 106 LYS A CA 1
ATOM 813 C C . LYS A 1 106 ? 73.760 -9.891 -1.651 1.00 49.03 106 LYS A C 1
ATOM 815 O O . LYS A 1 106 ? 72.772 -10.273 -1.044 1.00 49.03 106 LYS A O 1
ATOM 820 N N . ARG A 1 107 ? 74.491 -10.611 -2.499 1.00 44.38 107 ARG A N 1
ATOM 821 C CA . ARG A 1 107 ? 74.421 -11.973 -3.050 1.00 44.38 107 ARG A CA 1
ATOM 822 C C . ARG A 1 107 ? 74.789 -13.103 -2.071 1.00 44.38 107 ARG A C 1
ATOM 824 O O . ARG A 1 107 ? 75.529 -12.838 -1.131 1.00 44.38 107 ARG A O 1
ATOM 831 N N . ALA A 1 108 ? 74.495 -14.323 -2.562 1.00 44.88 108 ALA A N 1
ATOM 832 C CA . ALA A 1 108 ? 75.183 -15.621 -2.370 1.00 44.88 108 ALA A CA 1
ATOM 833 C C . ALA A 1 108 ? 75.002 -16.263 -0.987 1.00 44.88 108 ALA A C 1
ATOM 835 O O . ALA A 1 108 ? 74.922 -15.553 0.001 1.00 44.88 108 ALA A O 1
ATOM 836 N N . GLU A 1 109 ? 74.893 -17.574 -0.784 1.00 40.97 109 GLU A N 1
ATOM 837 C CA . GLU A 1 109 ? 75.084 -18.862 -1.493 1.00 40.97 109 GLU A CA 1
ATOM 838 C C . GLU A 1 109 ? 74.291 -19.867 -0.603 1.00 40.97 109 GLU A C 1
ATOM 840 O O . GLU A 1 109 ? 74.006 -19.543 0.547 1.00 40.97 109 GLU A O 1
ATOM 845 N N . GLY A 1 110 ? 73.868 -21.081 -0.935 1.00 50.47 110 GLY A N 1
ATOM 846 C CA . GLY A 1 110 ? 74.097 -22.024 -2.015 1.00 50.47 110 GLY A CA 1
ATOM 847 C C . GLY A 1 110 ? 73.525 -23.375 -1.537 1.00 50.47 110 GLY A C 1
ATOM 848 O O . GLY A 1 110 ? 73.558 -23.658 -0.337 1.00 50.47 110 GLY A O 1
ATOM 849 N N . ALA A 1 111 ? 72.959 -24.149 -2.462 1.00 49.16 111 ALA A N 1
ATOM 850 C CA . ALA A 1 111 ? 72.881 -25.614 -2.502 1.00 49.16 111 ALA A CA 1
ATOM 851 C C . ALA A 1 111 ? 72.226 -26.003 -3.834 1.00 49.16 111 ALA A C 1
ATOM 853 O O . ALA A 1 111 ? 71.114 -25.493 -4.102 1.00 49.16 111 ALA A O 1
#

Foldseek 3Di:
DDPVLVPPPVNDDPVPDDDDDPPPDDDDDDDDDDDPVRLVVLCVVCVVVVHHSVVSVVCVVVVVPPPPPPPDDPDPDDDDDDDPDPDDDDDDDDDDDDDDDDDDDDDDDDD

Secondary structure (DSSP, 8-state):
--HHHHH-GGG--SSS-------------------HHHHHHHHHHHHHTT--HHHHHHHHHHHT-----------------------------------------------

pLDDT: mean 72.41, std 20.14, range [40.97, 98.44]